Protein AF-A0A2U9B380-F1 (afdb_monomer_lite)

Organism: Scophthalmus maximus (NCBI:txid52904)

Sequence (89 aa):
MDDVTPGGAAGELHLRHHNYLVLILGLPLILVIILGNVLVCVSVLTHHSLKTATNYFIVSLAVADLLLAVMVLPLYVYSEVSVSDDVYS

Foldseek 3Di:
DDPPDVPPVVVVVVVVVVVVVCCVVVVVLVVLLVVLVVVLVVVVVVPDDDDCPVVSVVVSVVVSVVVVCVVVVVVVVCVVVVVVVVVVD

Radius of gyration: 21.13 Å; chains: 1; bounding box: 41×46×54 Å

Secondary structure (DSSP, 8-state):
-----TTHHHHHHHHHHHHHHHHHHHHHHHHHHHHHHHHHHHHHHTS--SS-HHHHHHHHHHHHHHHHHHHHHHHHHHHHHHHHHHHT-

pLDDT: mean 72.09, std 11.53, range [42.44, 86.44]

Structure (mmCIF, N/CA/C/O backbone):
data_AF-A0A2U9B380-F1
#
_entry.id   AF-A0A2U9B380-F1
#
loop_
_atom_site.group_PDB
_atom_site.id
_atom_site.type_symbol
_atom_site.label_atom_id
_atom_site.label_alt_id
_atom_site.label_comp_id
_atom_site.label_asym_id
_atom_site.label_entity_id
_atom_site.label_seq_id
_atom_site.pdbx_PDB_ins_code
_atom_site.Cartn_x
_atom_site.Cartn_y
_atom_site.Cartn_z
_atom_site.occupancy
_atom_site.B_iso_or_equiv
_atom_site.auth_seq_id
_atom_site.auth_comp_id
_atom_site.auth_asym_id
_atom_site.auth_atom_id
_atom_site.pdbx_PDB_model_num
ATOM 1 N N . MET A 1 1 ? 20.006 31.592 -31.913 1.00 54.88 1 MET A N 1
ATOM 2 C CA . MET A 1 1 ? 20.973 30.894 -31.037 1.00 54.88 1 MET A CA 1
ATOM 3 C C . MET A 1 1 ? 20.153 30.111 -30.046 1.00 54.88 1 MET A C 1
ATOM 5 O O . MET A 1 1 ? 19.859 30.551 -28.944 1.00 54.88 1 MET A O 1
ATOM 9 N N . ASP A 1 2 ? 19.699 28.994 -30.557 1.00 53.25 2 ASP A N 1
ATOM 10 C CA . ASP A 1 2 ? 18.744 28.065 -30.011 1.00 53.25 2 ASP A CA 1
ATOM 11 C C . ASP A 1 2 ? 19.630 26.881 -29.651 1.00 53.25 2 ASP A C 1
ATOM 13 O O . ASP A 1 2 ? 20.074 26.119 -30.505 1.00 53.25 2 ASP A O 1
ATOM 17 N N . ASP A 1 3 ? 20.023 26.847 -28.381 1.00 52.94 3 ASP A N 1
ATOM 18 C CA . ASP A 1 3 ? 20.690 25.700 -27.784 1.00 52.94 3 ASP A CA 1
ATOM 19 C C . ASP A 1 3 ? 19.653 24.576 -27.699 1.00 52.94 3 ASP A C 1
ATOM 21 O O . ASP A 1 3 ? 18.910 24.437 -26.729 1.00 52.94 3 ASP A O 1
ATOM 25 N N . VAL A 1 4 ? 19.509 23.832 -28.795 1.00 63.78 4 VAL A N 1
ATOM 26 C CA . VAL A 1 4 ? 18.648 22.652 -28.861 1.00 63.78 4 VAL A CA 1
ATOM 27 C C . VAL A 1 4 ? 19.487 21.461 -28.416 1.00 63.78 4 VAL A C 1
ATOM 29 O O . VAL A 1 4 ? 19.985 20.678 -29.221 1.00 63.78 4 VAL A O 1
ATOM 32 N N . THR A 1 5 ? 19.680 21.364 -27.103 1.00 65.88 5 THR A N 1
ATOM 33 C CA . THR A 1 5 ? 20.274 20.203 -26.439 1.00 65.88 5 THR A CA 1
ATOM 34 C C . THR A 1 5 ? 19.356 18.976 -26.636 1.00 65.88 5 THR A C 1
ATOM 36 O O . THR A 1 5 ? 18.239 18.959 -26.112 1.00 65.88 5 THR A O 1
ATOM 39 N N . PRO A 1 6 ? 19.784 17.903 -27.336 1.00 59.78 6 PRO A N 1
ATOM 40 C CA . PRO A 1 6 ? 18.950 16.724 -27.623 1.00 59.78 6 PRO A CA 1
ATOM 41 C C . PRO A 1 6 ? 18.726 15.790 -26.413 1.00 59.78 6 PRO A C 1
ATOM 43 O O . PRO A 1 6 ? 18.200 14.690 -26.564 1.00 59.78 6 PRO A O 1
ATOM 46 N N . GLY A 1 7 ? 19.102 16.212 -25.201 1.00 57.56 7 GLY A N 1
ATOM 47 C CA . GLY A 1 7 ? 18.920 15.451 -23.959 1.00 57.56 7 GLY A CA 1
ATOM 48 C C . GLY A 1 7 ? 17.562 15.641 -23.267 1.00 57.56 7 GLY A C 1
ATOM 49 O O . GLY A 1 7 ? 17.191 14.819 -22.433 1.00 57.56 7 GLY A O 1
ATOM 50 N N . GLY A 1 8 ? 16.799 16.690 -23.607 1.00 59.19 8 GLY A N 1
ATOM 51 C CA . GLY A 1 8 ? 15.528 17.004 -22.934 1.00 59.19 8 GLY A CA 1
ATOM 52 C C . GLY A 1 8 ? 14.388 16.034 -23.269 1.00 59.19 8 GLY A C 1
ATOM 53 O O . GLY A 1 8 ? 13.670 15.586 -22.380 1.00 59.19 8 GLY A O 1
ATOM 54 N N . ALA A 1 9 ? 14.262 15.638 -24.540 1.00 61.69 9 ALA A N 1
ATOM 55 C CA . ALA A 1 9 ? 13.156 14.793 -25.005 1.00 61.69 9 ALA A CA 1
ATOM 56 C C . ALA A 1 9 ? 13.239 13.341 -24.492 1.00 61.69 9 ALA A C 1
ATOM 58 O O . ALA A 1 9 ? 12.217 12.730 -24.179 1.00 61.69 9 ALA A O 1
ATOM 59 N N . ALA A 1 10 ? 14.453 12.794 -24.360 1.00 61.09 10 ALA A N 1
ATOM 60 C CA . ALA A 1 10 ? 14.666 11.451 -23.819 1.00 61.09 10 ALA A CA 1
ATOM 61 C C . ALA A 1 10 ? 14.357 11.380 -22.309 1.00 61.09 10 ALA A C 1
ATOM 63 O O . ALA A 1 10 ? 13.788 10.392 -21.841 1.00 61.09 10 ALA A O 1
ATOM 64 N N . GLY A 1 11 ? 14.672 12.444 -21.558 1.00 59.78 11 GLY A N 1
ATOM 65 C CA . GLY A 1 11 ? 14.349 12.553 -20.132 1.00 59.78 11 GLY A CA 1
ATOM 66 C C . GLY A 1 11 ? 12.847 12.693 -19.861 1.00 59.78 11 GLY A C 1
ATOM 67 O O . GLY A 1 11 ? 12.328 12.071 -18.934 1.00 59.78 11 GLY A O 1
ATOM 68 N N . GLU A 1 12 ? 12.125 13.438 -20.704 1.00 61.59 12 GLU A N 1
ATOM 69 C CA . GLU A 1 12 ? 10.670 13.597 -20.569 1.00 61.59 12 GLU A CA 1
ATOM 70 C C . GLU A 1 12 ? 9.897 12.303 -20.855 1.00 61.59 12 GLU A C 1
ATOM 72 O O . GLU A 1 12 ? 8.946 11.986 -20.136 1.00 61.59 12 GLU A O 1
ATOM 77 N N . LEU A 1 13 ? 10.317 11.515 -21.853 1.00 64.19 13 LEU A N 1
ATOM 78 C CA . LEU A 1 13 ? 9.674 10.232 -22.153 1.00 64.19 13 LEU A CA 1
ATOM 79 C C . LEU A 1 13 ? 9.907 9.207 -21.030 1.00 64.19 13 LEU A C 1
ATOM 81 O O . LEU A 1 13 ? 8.992 8.462 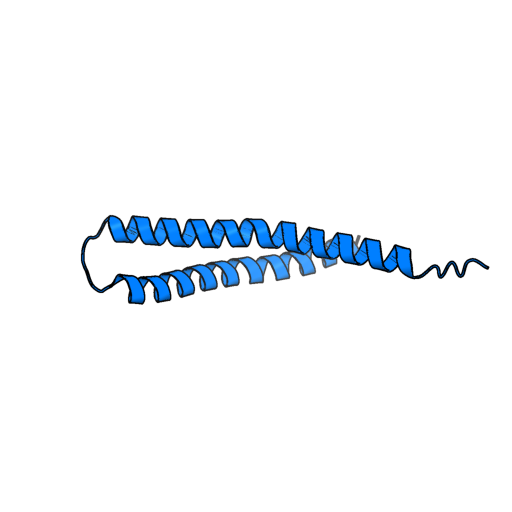-20.675 1.00 64.19 13 LEU A O 1
ATOM 85 N N . HIS A 1 14 ? 11.105 9.205 -20.435 1.00 62.75 14 HIS A N 1
ATOM 86 C CA . HIS A 1 14 ? 11.452 8.315 -19.327 1.00 62.75 14 HIS A CA 1
ATOM 87 C C . HIS A 1 14 ? 10.688 8.675 -18.043 1.00 62.75 14 HIS A C 1
ATOM 89 O O . HIS A 1 14 ? 10.147 7.783 -17.388 1.00 62.75 14 HIS A O 1
ATOM 95 N N . LEU A 1 15 ? 10.536 9.970 -17.724 1.00 66.88 15 LEU A N 1
ATOM 96 C CA . LEU A 1 15 ? 9.666 10.401 -16.621 1.00 66.88 15 LEU A CA 1
ATOM 97 C C . LEU A 1 15 ? 8.195 10.085 -16.879 1.00 66.88 15 LEU A C 1
ATOM 99 O O . LEU A 1 15 ? 7.477 9.709 -15.953 1.00 66.88 15 LEU A O 1
ATOM 103 N N . ARG A 1 16 ? 7.735 10.208 -18.129 1.00 69.00 16 ARG A N 1
ATOM 104 C CA . ARG A 1 16 ? 6.361 9.853 -18.499 1.00 69.00 16 ARG A CA 1
ATOM 105 C C . ARG A 1 16 ? 6.098 8.371 -18.305 1.00 69.00 16 ARG A C 1
ATOM 107 O O . ARG A 1 16 ? 5.071 8.036 -17.722 1.00 69.00 16 ARG A O 1
ATOM 114 N N . HIS A 1 17 ? 7.022 7.511 -18.725 1.00 68.19 17 HIS A N 1
ATOM 115 C CA . HIS A 1 17 ? 6.909 6.070 -18.517 1.00 68.19 17 HIS A CA 1
ATOM 116 C C . HIS A 1 17 ? 6.937 5.718 -17.028 1.00 68.19 17 HIS A C 1
ATOM 118 O O . HIS A 1 17 ? 6.067 4.993 -16.555 1.00 68.19 17 HIS A O 1
ATOM 124 N N . HIS A 1 18 ? 7.870 6.297 -16.268 1.00 72.44 18 HIS A N 1
ATOM 125 C CA . HIS A 1 18 ? 7.998 6.034 -14.838 1.00 72.44 18 HIS A CA 1
ATOM 126 C C . HIS A 1 18 ? 6.751 6.471 -14.054 1.00 72.44 18 HIS A C 1
ATOM 128 O O . HIS A 1 18 ? 6.213 5.690 -13.272 1.00 72.44 18 HIS A O 1
ATOM 134 N N . ASN A 1 19 ? 6.210 7.665 -14.324 1.00 81.19 19 ASN A N 1
ATOM 135 C CA . ASN A 1 19 ? 4.951 8.107 -13.719 1.00 81.19 19 ASN A CA 1
ATOM 136 C C . ASN A 1 19 ? 3.771 7.217 -14.115 1.00 81.19 19 ASN A C 1
ATOM 138 O O . ASN A 1 19 ? 2.887 6.985 -13.292 1.00 81.19 19 ASN A O 1
ATOM 142 N N . TYR A 1 20 ? 3.739 6.732 -15.358 1.00 83.81 20 TYR A N 1
ATOM 143 C CA . TYR A 1 20 ? 2.676 5.841 -15.812 1.00 83.81 20 TYR A CA 1
ATOM 144 C C . TYR A 1 20 ? 2.727 4.502 -15.070 1.00 83.81 20 TYR A C 1
ATOM 146 O O . TYR A 1 20 ? 1.692 4.035 -14.604 1.00 83.81 20 TYR A O 1
ATOM 154 N N . LEU A 1 21 ? 3.922 3.934 -14.873 1.00 80.62 21 LEU A N 1
ATOM 155 C CA . LEU A 1 21 ? 4.113 2.709 -14.092 1.00 80.62 21 LEU A CA 1
ATOM 156 C C . LEU A 1 21 ? 3.754 2.904 -12.616 1.00 80.62 21 LEU A C 1
ATOM 158 O O . LEU A 1 21 ? 3.039 2.081 -12.050 1.00 80.62 21 LEU A O 1
ATOM 162 N N . VAL A 1 22 ? 4.178 4.014 -12.004 1.00 82.81 22 VAL A N 1
ATOM 163 C CA . VAL A 1 22 ? 3.818 4.351 -10.616 1.00 82.81 22 VAL A CA 1
ATOM 164 C C . VAL A 1 22 ? 2.304 4.500 -10.464 1.00 82.81 22 VAL A C 1
ATOM 166 O 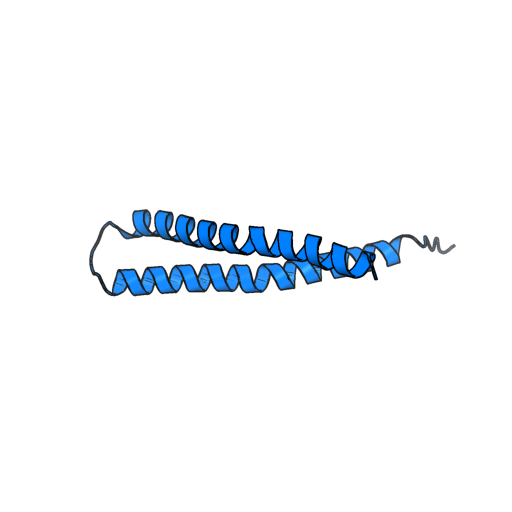O . VAL A 1 22 ? 1.739 4.067 -9.464 1.00 82.81 22 VAL A O 1
ATOM 169 N N . LEU A 1 23 ? 1.625 5.062 -11.463 1.00 86.44 23 LEU A N 1
ATOM 170 C CA . LEU A 1 23 ? 0.175 5.207 -11.447 1.00 86.44 23 LEU A CA 1
ATOM 171 C C . LEU A 1 23 ? -0.532 3.859 -11.637 1.00 86.44 23 LEU A C 1
ATOM 173 O O . LEU A 1 23 ? -1.469 3.563 -10.899 1.00 86.44 23 LEU A O 1
ATOM 177 N N . ILE A 1 24 ? -0.068 3.024 -12.571 1.00 83.06 24 ILE A N 1
ATOM 178 C CA . ILE A 1 24 ? -0.688 1.725 -12.867 1.00 83.06 24 ILE A CA 1
ATOM 179 C C . ILE A 1 24 ? -0.464 0.701 -11.750 1.00 83.06 24 ILE A C 1
ATOM 181 O O . ILE A 1 24 ? -1.355 -0.099 -11.482 1.00 83.06 24 ILE A O 1
ATOM 185 N N . LEU A 1 25 ? 0.686 0.751 -11.070 1.00 81.75 25 LEU A N 1
ATOM 186 C CA . LEU A 1 25 ? 1.002 -0.099 -9.921 1.00 81.75 25 LEU A CA 1
ATOM 187 C C . LEU A 1 25 ? 0.415 0.470 -8.619 1.00 81.75 25 LEU A C 1
ATOM 189 O O . LEU A 1 25 ? -0.065 -0.279 -7.773 1.00 81.75 25 LEU A O 1
ATOM 193 N N . GLY A 1 26 ? 0.413 1.796 -8.457 1.00 83.44 26 GLY A N 1
ATOM 194 C CA . GLY A 1 26 ? -0.078 2.470 -7.255 1.00 83.44 26 GLY A CA 1
ATOM 195 C C . GLY A 1 26 ? -1.602 2.467 -7.125 1.00 83.44 26 GLY A C 1
ATOM 196 O O . GLY A 1 26 ? -2.118 2.295 -6.022 1.00 83.44 26 GLY A O 1
ATOM 197 N N . LEU A 1 27 ? -2.340 2.604 -8.233 1.00 85.38 27 LEU A N 1
ATOM 198 C CA . LEU A 1 27 ? -3.808 2.618 -8.238 1.00 85.38 27 LEU A CA 1
ATOM 199 C C . LEU A 1 27 ? -4.453 1.339 -7.653 1.00 85.38 27 LEU A C 1
ATOM 201 O O . LEU A 1 27 ? -5.310 1.474 -6.774 1.00 85.38 27 LEU A O 1
ATOM 205 N N . PRO A 1 28 ? -4.078 0.108 -8.065 1.00 82.69 28 PRO A N 1
ATOM 206 C CA . PRO A 1 28 ? -4.628 -1.108 -7.469 1.00 82.69 28 PRO A CA 1
ATOM 207 C C . PRO A 1 28 ? -4.201 -1.270 -6.009 1.00 82.69 28 PRO A C 1
ATOM 209 O O . PRO A 1 28 ? -4.991 -1.735 -5.195 1.00 82.69 28 PRO A O 1
ATOM 212 N N . LEU A 1 29 ? -2.995 -0.829 -5.650 1.00 83.38 29 LEU A N 1
ATOM 213 C CA . LEU A 1 29 ? -2.463 -0.914 -4.292 1.00 83.38 29 LEU A CA 1
ATOM 214 C C . LEU A 1 29 ? -3.270 -0.024 -3.327 1.00 83.38 29 LEU A C 1
ATOM 216 O O . LEU A 1 29 ? -3.703 -0.482 -2.271 1.00 83.38 29 LEU A O 1
ATOM 220 N N . ILE A 1 30 ? -3.589 1.207 -3.743 1.00 84.81 30 ILE A N 1
ATOM 221 C CA . ILE A 1 30 ? -4.495 2.115 -3.021 1.00 84.81 30 ILE A CA 1
ATOM 222 C C . ILE A 1 30 ? -5.896 1.502 -2.886 1.00 84.81 30 ILE A C 1
ATOM 224 O O . ILE A 1 30 ? -6.473 1.529 -1.798 1.00 84.81 30 ILE A O 1
ATOM 228 N N . LEU A 1 31 ? -6.440 0.916 -3.960 1.00 85.31 31 LEU A N 1
ATOM 229 C CA . LEU A 1 31 ? -7.741 0.243 -3.911 1.00 85.31 31 LEU A CA 1
ATOM 230 C C . LEU A 1 31 ? -7.743 -0.935 -2.934 1.00 85.31 31 LEU A C 1
ATOM 232 O O . LEU A 1 31 ? -8.687 -1.054 -2.158 1.00 85.31 31 LEU A O 1
ATOM 236 N N . VAL A 1 32 ? -6.697 -1.765 -2.930 1.00 82.12 32 VAL A N 1
ATOM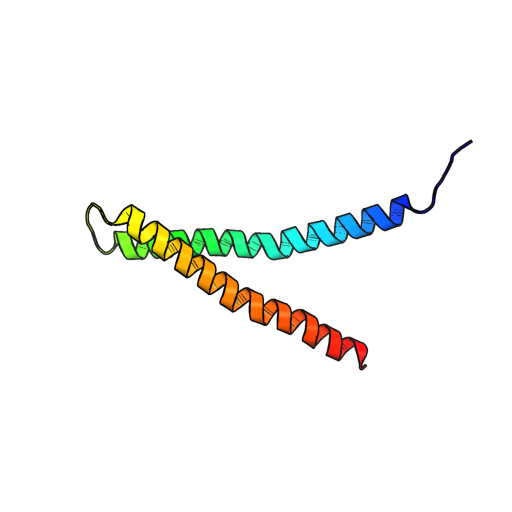 237 C CA . VAL A 1 32 ? -6.542 -2.902 -2.011 1.00 82.12 32 VAL A CA 1
ATOM 238 C C . VAL A 1 32 ? -6.409 -2.429 -0.566 1.00 82.12 32 VAL A C 1
ATOM 240 O O . VAL A 1 32 ? -7.033 -3.020 0.310 1.00 82.12 32 VAL A O 1
ATOM 243 N N . ILE A 1 33 ? -5.683 -1.338 -0.303 1.00 83.62 33 ILE A N 1
ATOM 244 C CA . ILE A 1 33 ? -5.602 -0.743 1.039 1.00 83.62 33 ILE A CA 1
ATOM 245 C C . ILE A 1 33 ? -6.991 -0.293 1.509 1.00 83.62 33 ILE A C 1
ATOM 247 O O . ILE A 1 33 ? -7.382 -0.564 2.646 1.00 83.62 33 ILE A O 1
ATOM 251 N N . ILE A 1 34 ? -7.762 0.378 0.650 1.00 84.25 34 ILE A N 1
ATOM 252 C CA . ILE A 1 34 ? -9.113 0.839 0.997 1.00 84.25 34 ILE A CA 1
ATOM 253 C C . ILE 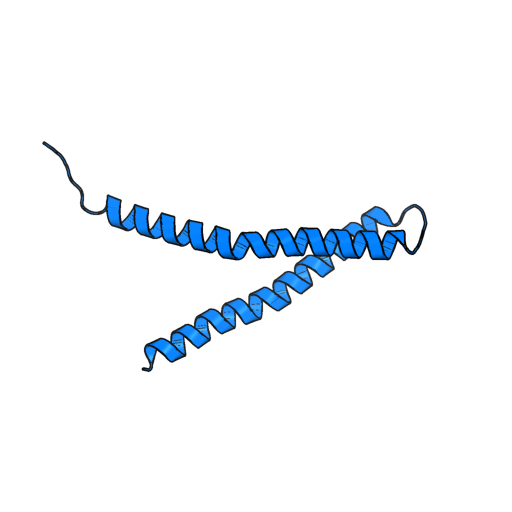A 1 34 ? -10.052 -0.359 1.202 1.00 84.25 34 ILE A C 1
ATOM 255 O O . ILE A 1 34 ? -10.735 -0.425 2.222 1.00 84.25 34 ILE A O 1
ATOM 259 N N . LEU A 1 35 ? -10.053 -1.332 0.285 1.00 83.88 35 LEU A N 1
ATOM 260 C CA . LEU A 1 35 ? -10.860 -2.554 0.376 1.00 83.88 35 LEU A CA 1
ATOM 261 C C . LEU A 1 35 ? -10.512 -3.388 1.609 1.00 83.88 35 LEU A C 1
ATOM 263 O O . LEU A 1 35 ? -11.418 -3.832 2.307 1.00 83.88 35 LEU A O 1
ATOM 267 N N . GLY A 1 36 ? -9.224 -3.564 1.901 1.00 80.38 36 GLY A N 1
ATOM 268 C CA . GLY A 1 36 ? -8.734 -4.272 3.080 1.00 80.38 36 GLY A CA 1
ATOM 269 C C . GLY A 1 36 ? -9.208 -3.604 4.366 1.00 80.38 36 GLY A C 1
ATOM 270 O O . GLY A 1 36 ? -9.760 -4.272 5.236 1.00 80.38 36 GLY A O 1
ATOM 271 N N . ASN A 1 37 ? -9.117 -2.273 4.440 1.00 80.06 37 ASN A N 1
ATOM 272 C CA . ASN A 1 37 ? -9.635 -1.516 5.577 1.00 80.06 37 ASN A CA 1
ATOM 273 C C . ASN A 1 37 ? -11.165 -1.608 5.705 1.00 80.06 37 ASN A C 1
ATOM 275 O O . ASN A 1 37 ? -11.666 -1.737 6.819 1.00 80.06 37 ASN A O 1
ATOM 279 N N . VAL A 1 38 ? -11.919 -1.583 4.599 1.00 80.44 38 VAL A N 1
ATOM 280 C CA . VAL A 1 38 ? -13.386 -1.726 4.623 1.00 80.44 38 VAL A CA 1
ATOM 281 C C . VAL A 1 38 ? -13.802 -3.143 5.018 1.00 80.44 38 VAL A C 1
ATOM 283 O O . VAL A 1 38 ? -14.687 -3.283 5.851 1.00 80.44 38 VAL A O 1
ATOM 286 N N . LEU A 1 39 ? -13.159 -4.188 4.491 1.00 80.00 39 LEU A N 1
ATOM 287 C CA . LEU A 1 39 ? -13.424 -5.589 4.846 1.00 80.00 39 LEU A CA 1
ATOM 288 C C . LEU A 1 39 ? -13.132 -5.864 6.320 1.00 80.00 39 LEU A C 1
ATOM 290 O O . LEU A 1 39 ? -13.944 -6.488 7.000 1.00 80.00 39 LEU A O 1
ATOM 294 N N . VAL A 1 40 ? -12.013 -5.345 6.825 1.00 72.88 40 VAL A N 1
ATOM 295 C CA . VAL A 1 40 ? -11.670 -5.382 8.248 1.00 72.88 40 VAL A CA 1
ATOM 296 C C . VAL A 1 40 ? -12.729 -4.641 9.064 1.00 72.88 40 VAL A C 1
ATOM 298 O O . VAL A 1 40 ? -13.250 -5.194 10.031 1.00 72.88 40 VAL A O 1
ATOM 301 N N . CYS A 1 41 ? -13.108 -3.429 8.654 1.00 72.25 41 CYS A N 1
ATOM 302 C CA . CYS A 1 41 ? -14.122 -2.640 9.346 1.00 72.25 41 CYS A CA 1
ATOM 303 C C . CYS A 1 41 ? -15.490 -3.346 9.347 1.00 72.25 41 CYS A C 1
ATOM 305 O O . CYS A 1 41 ? -16.123 -3.437 10.389 1.00 72.25 41 CYS A O 1
ATOM 307 N N . VAL A 1 42 ? -15.922 -3.935 8.229 1.00 72.50 42 VAL A N 1
ATOM 308 C CA . VAL A 1 42 ? -17.176 -4.701 8.106 1.00 72.50 42 VAL A CA 1
ATOM 309 C C . VAL A 1 42 ? -17.131 -5.988 8.936 1.00 72.50 42 VAL A C 1
ATOM 311 O O . VAL A 1 42 ? -18.085 -6.289 9.657 1.00 72.50 42 VAL A O 1
ATOM 314 N N . SER A 1 43 ? -16.016 -6.721 8.903 1.00 74.88 43 SER A N 1
ATOM 315 C CA . SER A 1 43 ? -15.802 -7.919 9.726 1.00 74.88 43 SER A CA 1
ATOM 316 C C . SER A 1 43 ? -15.867 -7.591 11.222 1.00 74.88 43 SER A C 1
ATOM 318 O O . SER A 1 43 ? -16.439 -8.351 12.003 1.00 74.88 43 SER A O 1
ATOM 320 N N . VAL A 1 44 ? -15.325 -6.436 11.618 1.00 64.81 44 VAL A N 1
ATOM 321 C CA . VAL A 1 44 ? -15.355 -5.925 12.996 1.00 64.81 44 VAL A CA 1
ATOM 322 C C . VAL A 1 44 ? -16.727 -5.404 13.389 1.00 64.81 44 VAL A C 1
ATOM 324 O O . VAL A 1 44 ? -17.194 -5.706 14.478 1.00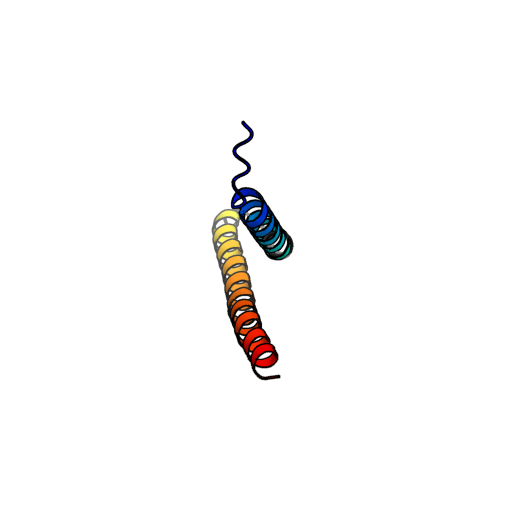 64.81 44 VAL A O 1
ATOM 327 N N . LEU A 1 45 ? -17.404 -4.641 12.532 1.00 61.69 45 LEU A N 1
ATOM 328 C CA . LEU A 1 45 ? -18.739 -4.108 12.820 1.00 61.69 45 LEU A CA 1
ATOM 329 C C . LEU A 1 45 ? -19.774 -5.228 12.969 1.00 61.69 45 LEU A C 1
ATOM 331 O O . LEU A 1 45 ? -20.737 -5.074 13.717 1.00 61.69 45 LEU A O 1
ATOM 335 N N . THR A 1 46 ? -19.533 -6.376 12.333 1.00 72.44 46 THR A N 1
ATOM 336 C CA . THR A 1 46 ? -20.323 -7.597 12.535 1.00 72.44 46 THR A CA 1
ATOM 337 C C . THR A 1 46 ? -20.134 -8.193 13.951 1.00 72.44 46 THR A C 1
ATOM 339 O O . THR A 1 46 ? -21.003 -8.925 14.414 1.00 72.44 46 THR A O 1
ATOM 342 N N . HIS A 1 47 ? -19.071 -7.830 14.692 1.00 56.91 47 HIS A N 1
ATOM 343 C CA . HIS A 1 47 ? -18.809 -8.209 16.094 1.00 56.91 47 HIS A CA 1
ATOM 344 C C . HIS A 1 47 ? -18.566 -6.973 16.992 1.00 56.91 47 HIS A C 1
ATOM 346 O O . HIS A 1 47 ? -17.450 -6.524 17.237 1.00 56.91 47 HIS A O 1
ATOM 352 N N . HIS A 1 48 ? -19.660 -6.423 17.502 1.00 50.22 48 HIS A N 1
ATOM 353 C CA . HIS A 1 48 ? -19.759 -5.241 18.362 1.00 50.22 48 HIS A CA 1
ATOM 354 C C . HIS A 1 48 ? -18.767 -5.145 19.558 1.00 50.22 48 HIS A C 1
ATOM 356 O O . HIS A 1 48 ? -18.624 -6.086 20.334 1.00 50.22 48 HIS A O 1
ATOM 362 N N . SER A 1 49 ? -18.256 -3.917 19.785 1.00 42.44 49 SER A N 1
ATOM 363 C CA . SER A 1 49 ? -18.148 -3.175 21.073 1.00 42.44 49 SER A CA 1
ATOM 364 C C . SER A 1 49 ? -16.765 -2.703 21.589 1.00 42.44 49 SER A C 1
ATOM 366 O O . SER A 1 49 ? -15.912 -3.483 21.990 1.00 42.44 49 SER A O 1
ATOM 368 N N . LEU A 1 50 ? -16.628 -1.364 21.616 1.00 53.44 50 LEU A N 1
ATOM 369 C CA . LEU A 1 50 ? -15.836 -0.442 22.458 1.00 53.44 50 LEU A CA 1
ATOM 370 C C . LEU A 1 50 ? -14.450 -0.879 23.017 1.00 53.44 50 LEU A C 1
ATOM 372 O O . LEU A 1 50 ? -14.357 -1.734 23.886 1.00 53.44 50 LEU A O 1
ATOM 376 N N . LYS A 1 51 ? -13.403 -0.113 22.630 1.00 51.50 51 LYS A N 1
ATOM 377 C CA . LYS A 1 51 ? -11.945 -0.138 22.968 1.00 51.50 51 LYS A CA 1
ATOM 378 C C . LYS A 1 51 ? -10.988 -0.833 21.985 1.00 51.50 51 LYS A C 1
ATOM 380 O O . LYS A 1 51 ? -9.800 -0.523 22.013 1.00 51.50 51 LYS A O 1
ATOM 385 N N . THR A 1 52 ? -11.465 -1.661 21.060 1.00 56.72 52 THR A N 1
ATOM 386 C CA . THR A 1 52 ? -10.573 -2.436 20.168 1.00 56.72 52 THR A CA 1
ATOM 387 C C . THR A 1 52 ? -10.243 -1.744 18.840 1.00 56.72 52 THR A C 1
ATOM 389 O O . THR A 1 52 ? -9.371 -2.223 18.129 1.00 56.72 52 THR A O 1
ATOM 392 N N . ALA A 1 53 ? -10.871 -0.608 18.504 1.00 57.62 53 ALA A N 1
ATOM 393 C CA . ALA A 1 53 ? -10.706 0.053 17.199 1.00 57.62 53 ALA A CA 1
ATOM 394 C C . ALA A 1 53 ? -9.240 0.391 16.855 1.00 57.62 53 ALA A C 1
ATOM 396 O O . ALA A 1 53 ? -8.796 0.112 15.747 1.00 57.62 53 ALA A O 1
ATOM 397 N N . THR A 1 54 ? -8.459 0.916 17.808 1.00 68.62 54 THR A N 1
ATOM 398 C CA . THR A 1 54 ? -7.031 1.224 17.592 1.00 68.62 54 THR A CA 1
ATOM 399 C C . THR A 1 54 ? -6.172 -0.036 17.460 1.00 68.62 54 THR A C 1
ATOM 401 O O . THR A 1 54 ? -5.330 -0.102 16.572 1.00 68.62 54 THR A O 1
ATOM 404 N N . ASN A 1 55 ? -6.395 -1.059 18.296 1.00 70.50 55 ASN A N 1
ATOM 405 C CA . ASN A 1 55 ? -5.679 -2.339 18.185 1.00 70.50 55 ASN A CA 1
ATOM 406 C C . ASN A 1 55 ? -5.983 -3.011 16.834 1.00 70.50 55 ASN A C 1
ATOM 408 O O . ASN A 1 55 ? -5.097 -3.518 16.156 1.00 70.50 55 ASN A O 1
ATOM 412 N N . TYR A 1 56 ? -7.235 -2.920 16.390 1.00 69.31 56 TYR A N 1
ATOM 413 C CA . TYR A 1 56 ? -7.653 -3.460 15.107 1.00 69.31 56 TYR A CA 1
ATOM 414 C C . TYR A 1 56 ? -7.144 -2.643 13.919 1.00 69.31 56 TYR A C 1
ATOM 416 O O . TYR A 1 56 ? -6.884 -3.219 12.874 1.00 69.31 56 TYR A O 1
ATOM 424 N N . PHE A 1 57 ? -6.948 -1.330 14.064 1.00 71.44 57 PHE A N 1
ATOM 425 C CA . PHE A 1 57 ? -6.308 -0.518 13.029 1.00 71.44 57 PHE A CA 1
ATOM 426 C C . PHE A 1 57 ? -4.858 -0.956 12.794 1.00 71.44 57 PHE A C 1
ATOM 428 O O . PHE A 1 57 ? -4.452 -1.115 11.648 1.00 71.44 57 PHE A O 1
ATOM 435 N N . ILE A 1 58 ? -4.104 -1.229 13.865 1.00 79.25 58 ILE A N 1
ATOM 436 C CA . ILE A 1 58 ? -2.729 -1.743 13.759 1.00 79.25 58 ILE A CA 1
ATOM 437 C C . ILE A 1 58 ? -2.722 -3.131 13.106 1.00 79.25 58 ILE A C 1
ATOM 439 O O . ILE A 1 58 ? -1.915 -3.378 12.214 1.00 79.25 58 ILE A O 1
ATOM 443 N N . VAL A 1 59 ? -3.647 -4.018 13.491 1.00 78.62 59 VAL A N 1
ATOM 444 C CA . VAL A 1 59 ? -3.784 -5.345 12.866 1.00 78.62 59 VAL A CA 1
ATOM 445 C C . VAL A 1 59 ? -4.234 -5.239 11.401 1.00 78.62 59 VAL A C 1
ATOM 447 O O . VAL A 1 59 ? -3.694 -5.946 10.562 1.00 78.62 59 VAL A O 1
ATOM 450 N N . SER A 1 60 ? -5.157 -4.332 11.062 1.00 80.06 60 SER A N 1
ATOM 451 C CA . SER A 1 60 ? -5.604 -4.053 9.685 1.00 80.06 60 SER A CA 1
ATOM 452 C C . SER A 1 60 ? -4.450 -3.576 8.818 1.00 80.06 60 SER A C 1
ATOM 454 O O . SER A 1 60 ? -4.259 -4.078 7.716 1.00 80.06 60 SER A O 1
ATOM 456 N N . LEU A 1 61 ? -3.651 -2.641 9.341 1.00 81.88 61 LEU A N 1
ATOM 457 C CA . LEU A 1 61 ? -2.465 -2.137 8.667 1.00 81.88 61 LEU A CA 1
ATOM 458 C C . LEU A 1 61 ? -1.446 -3.263 8.465 1.00 81.88 61 LEU A C 1
ATOM 460 O O . LEU A 1 61 ? -0.958 -3.420 7.356 1.00 81.88 61 LEU A O 1
ATOM 464 N N . ALA A 1 62 ? -1.199 -4.100 9.480 1.00 84.19 62 ALA A N 1
ATOM 465 C CA . ALA A 1 62 ? -0.303 -5.251 9.367 1.00 84.19 62 ALA A CA 1
ATOM 466 C C . ALA A 1 62 ? -0.801 -6.300 8.357 1.00 84.19 62 ALA A C 1
ATOM 468 O O . ALA A 1 62 ? -0.002 -6.854 7.611 1.00 84.19 62 ALA A O 1
ATOM 469 N N . VAL A 1 63 ? -2.109 -6.565 8.300 1.00 82.12 63 VAL A N 1
ATOM 470 C CA . VAL A 1 63 ? -2.711 -7.485 7.322 1.00 82.12 63 VAL A CA 1
ATOM 471 C C . VAL A 1 63 ? -2.653 -6.889 5.916 1.00 82.12 63 VAL A C 1
ATOM 473 O O . VAL A 1 63 ? -2.260 -7.589 4.991 1.00 82.12 63 VAL A O 1
ATOM 476 N N . ALA A 1 64 ? -2.983 -5.607 5.740 1.00 84.25 64 ALA A N 1
ATOM 477 C CA . ALA A 1 64 ? -2.875 -4.919 4.455 1.00 84.25 64 ALA A CA 1
ATOM 478 C C . ALA A 1 64 ? -1.427 -4.902 3.943 1.00 84.25 64 ALA A C 1
ATOM 480 O O . ALA A 1 64 ? -1.198 -5.169 2.766 1.00 84.25 64 ALA A O 1
ATOM 481 N N . ASP A 1 65 ? -0.462 -4.652 4.828 1.00 83.62 65 ASP A N 1
ATOM 482 C CA . ASP A 1 65 ? 0.966 -4.654 4.509 1.00 83.62 65 ASP A CA 1
ATOM 483 C C . ASP A 1 65 ? 1.479 -6.071 4.204 1.00 83.62 65 ASP A C 1
ATOM 485 O O . ASP A 1 65 ? 2.216 -6.272 3.243 1.00 83.62 65 ASP A O 1
ATOM 489 N N . LEU A 1 66 ? 1.004 -7.092 4.929 1.00 85.06 66 LEU A N 1
ATOM 490 C CA . LEU A 1 66 ? 1.330 -8.493 4.649 1.00 85.06 66 LEU A CA 1
ATOM 491 C C . LEU A 1 66 ? 0.731 -8.955 3.312 1.00 85.06 66 LEU A C 1
ATOM 493 O O . LEU A 1 66 ? 1.423 -9.615 2.540 1.00 85.06 66 LEU A O 1
ATOM 497 N N . LEU A 1 67 ? -0.514 -8.578 2.993 1.00 83.06 67 LEU A N 1
ATOM 498 C CA . LEU A 1 67 ? -1.113 -8.834 1.676 1.00 83.06 67 LEU A CA 1
ATOM 499 C C . LEU A 1 67 ? -0.357 -8.107 0.559 1.00 83.06 67 LEU A C 1
ATOM 501 O O . LEU A 1 67 ? -0.105 -8.713 -0.482 1.00 83.06 67 LEU A O 1
ATOM 505 N N . LEU A 1 68 ? 0.018 -6.840 0.775 1.00 83.62 68 LEU A N 1
ATOM 506 C CA . LEU A 1 68 ? 0.859 -6.076 -0.145 1.00 83.62 68 LEU A CA 1
ATOM 507 C C . LEU A 1 68 ? 2.166 -6.834 -0.376 1.00 83.62 68 LEU A C 1
ATOM 509 O O . LEU A 1 68 ? 2.449 -7.172 -1.517 1.00 83.62 68 LEU A O 1
ATOM 513 N N . ALA A 1 69 ? 2.925 -7.161 0.671 1.00 84.38 69 ALA A N 1
ATOM 514 C CA . ALA A 1 69 ? 4.215 -7.840 0.564 1.00 84.38 69 ALA A CA 1
ATOM 515 C C . ALA A 1 69 ? 4.101 -9.187 -0.166 1.00 84.38 69 ALA A C 1
ATOM 517 O O . ALA A 1 69 ? 4.893 -9.473 -1.065 1.00 84.38 69 ALA A O 1
ATOM 518 N N . VAL A 1 70 ? 3.080 -9.985 0.164 1.00 84.69 70 VAL A N 1
ATOM 519 C CA . VAL A 1 70 ? 2.809 -11.276 -0.485 1.00 84.69 70 VAL A CA 1
ATOM 520 C C . VAL A 1 70 ? 2.424 -11.118 -1.953 1.00 84.69 70 VAL A C 1
ATOM 522 O O . VAL A 1 70 ? 2.688 -12.031 -2.722 1.00 84.69 70 VAL A O 1
ATOM 525 N N . MET A 1 71 ? 1.825 -9.999 -2.366 1.00 83.38 71 MET A N 1
ATOM 526 C CA . MET A 1 71 ? 1.467 -9.754 -3.767 1.00 83.38 71 MET A CA 1
ATOM 527 C C . MET A 1 71 ? 2.596 -9.053 -4.546 1.00 83.38 71 MET A C 1
ATOM 529 O O . MET A 1 71 ? 2.827 -9.369 -5.710 1.00 83.38 71 MET A O 1
ATOM 533 N N . VAL A 1 72 ? 3.347 -8.150 -3.911 1.00 81.25 72 VAL A N 1
ATOM 534 C CA . VAL A 1 72 ? 4.467 -7.406 -4.511 1.00 81.25 72 VAL A CA 1
ATOM 535 C C . VAL A 1 72 ? 5.667 -8.297 -4.771 1.00 81.25 72 VAL A C 1
ATOM 537 O O . VAL A 1 72 ? 6.255 -8.193 -5.840 1.00 81.25 72 VAL A O 1
ATOM 540 N N . LEU A 1 73 ? 6.026 -9.175 -3.833 1.00 84.44 73 LEU A N 1
ATOM 541 C CA . LEU A 1 73 ? 7.166 -10.075 -3.999 1.00 84.44 73 LEU A CA 1
ATOM 542 C C . LEU A 1 73 ? 7.039 -10.953 -5.256 1.00 84.44 73 LEU A C 1
ATOM 544 O O . LEU A 1 73 ? 7.959 -10.939 -6.071 1.00 84.44 73 LEU A O 1
ATOM 548 N N . PRO A 1 74 ? 5.923 -11.669 -5.488 1.00 77.50 74 PRO A N 1
ATOM 549 C CA . PRO A 1 74 ? 5.754 -12.432 -6.709 1.00 77.50 74 PRO A CA 1
ATOM 550 C C . PRO A 1 74 ? 5.576 -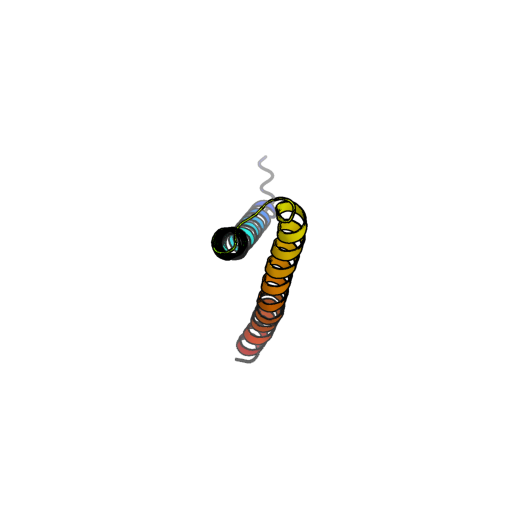11.530 -7.922 1.00 77.50 74 PRO A C 1
ATOM 552 O O . PRO A 1 74 ? 6.081 -11.903 -8.960 1.00 77.50 74 PRO A O 1
ATOM 555 N N . LEU A 1 75 ? 4.924 -10.362 -7.849 1.00 79.81 75 LEU A N 1
ATOM 556 C CA . LEU A 1 75 ? 4.839 -9.463 -9.013 1.00 79.81 75 LEU A CA 1
ATOM 557 C C . LEU A 1 75 ? 6.212 -8.950 -9.458 1.00 79.81 75 LEU A C 1
ATOM 559 O O . LEU A 1 75 ? 6.487 -8.900 -10.654 1.00 79.81 75 LEU A O 1
ATOM 563 N N . TYR A 1 76 ? 7.074 -8.610 -8.501 1.00 81.94 76 TYR A N 1
ATOM 564 C CA . TYR A 1 76 ? 8.460 -8.244 -8.756 1.00 81.94 76 TYR A CA 1
ATOM 565 C C . TYR A 1 76 ? 9.192 -9.403 -9.442 1.00 81.94 76 TYR A C 1
ATOM 567 O O . TYR A 1 76 ? 9.717 -9.215 -10.538 1.00 81.94 76 TYR A O 1
ATOM 575 N N . VAL A 1 77 ? 9.090 -10.612 -8.876 1.00 83.62 77 VAL A N 1
ATOM 576 C CA . VAL A 1 77 ? 9.658 -11.839 -9.458 1.00 83.62 77 VAL A CA 1
ATOM 577 C C . VAL A 1 77 ? 9.086 -12.147 -10.843 1.00 83.62 77 VAL A C 1
ATOM 579 O O . VAL A 1 77 ? 9.818 -12.444 -11.776 1.00 83.62 77 VAL A O 1
ATOM 582 N N . TYR A 1 78 ? 7.779 -12.030 -11.039 1.00 79.88 78 TYR A N 1
ATOM 583 C CA . TYR A 1 78 ? 7.157 -12.248 -12.339 1.00 79.88 78 TYR A CA 1
ATOM 584 C C . TYR A 1 78 ? 7.676 -11.244 -13.359 1.00 79.88 78 TYR A C 1
ATOM 586 O O . TYR A 1 78 ? 7.940 -11.650 -14.482 1.00 79.88 78 TYR A O 1
ATOM 594 N N . SER A 1 79 ? 7.868 -9.975 -12.991 1.00 77.94 79 SER A N 1
ATOM 595 C CA . SER A 1 79 ? 8.383 -8.959 -13.915 1.00 77.94 79 SER A CA 1
ATOM 596 C C . SER A 1 79 ? 9.826 -9.224 -14.357 1.00 77.94 79 SER A C 1
ATOM 598 O O . SER A 1 79 ? 10.140 -9.042 -15.528 1.00 77.94 79 SER A O 1
ATOM 600 N N . GLU A 1 80 ? 10.688 -9.711 -13.463 1.00 75.19 80 GLU A N 1
ATOM 601 C CA . GLU A 1 80 ? 12.080 -10.047 -13.799 1.00 75.19 80 GLU A CA 1
ATOM 602 C C . GLU A 1 80 ? 12.196 -11.384 -14.548 1.00 75.19 80 GLU A C 1
ATOM 604 O O . GLU A 1 80 ? 13.011 -11.517 -15.465 1.00 75.19 80 GLU A O 1
ATOM 609 N N . VAL A 1 81 ? 11.349 -12.362 -14.214 1.00 73.75 81 VAL A N 1
ATOM 610 C CA . VAL A 1 81 ? 11.352 -13.673 -14.876 1.00 73.75 81 VAL A CA 1
ATOM 611 C C . VAL A 1 81 ? 10.732 -13.575 -16.272 1.00 73.75 81 VAL A C 1
ATOM 613 O O . VAL A 1 81 ? 11.334 -14.062 -17.221 1.00 73.75 81 VAL A O 1
ATOM 616 N N . SER A 1 82 ? 9.601 -12.878 -16.441 1.00 67.88 82 SER A N 1
ATOM 617 C CA . SER A 1 82 ? 8.995 -12.696 -17.775 1.00 67.88 82 SER A CA 1
ATOM 618 C C . SER A 1 82 ? 9.864 -11.846 -18.710 1.00 67.88 82 SER A C 1
ATOM 620 O O . SER A 1 82 ? 9.963 -12.160 -19.890 1.00 67.88 82 SER A O 1
ATOM 622 N N . VAL A 1 83 ? 10.610 -10.869 -18.179 1.00 63.16 83 VAL A N 1
ATOM 623 C CA . VAL A 1 83 ? 11.672 -10.180 -18.937 1.00 63.16 83 VAL A CA 1
ATOM 624 C C . VAL A 1 83 ? 12.777 -11.140 -19.394 1.00 63.16 83 VAL A C 1
ATOM 626 O O . VAL A 1 83 ? 13.356 -10.944 -20.460 1.00 63.16 83 VAL A O 1
ATOM 629 N N . SER A 1 84 ? 13.091 -12.170 -18.607 1.00 58.19 84 SER A N 1
ATOM 630 C CA . SER A 1 84 ? 14.140 -13.135 -18.958 1.00 58.19 84 SER A CA 1
ATOM 631 C C . SER A 1 84 ? 13.696 -14.104 -20.058 1.00 58.19 84 SER A C 1
ATOM 633 O O . SER A 1 84 ? 14.533 -14.516 -20.861 1.00 58.19 84 SER A O 1
ATOM 635 N N . ASP A 1 85 ? 12.400 -14.416 -20.137 1.00 58.09 85 ASP A N 1
ATOM 636 C CA . ASP A 1 85 ? 11.833 -15.221 -21.225 1.00 58.09 85 ASP A CA 1
ATOM 637 C C . ASP A 1 85 ? 11.807 -14.448 -22.562 1.00 58.09 85 ASP A C 1
ATOM 639 O O . ASP A 1 85 ? 12.134 -15.023 -23.600 1.00 58.09 85 ASP A O 1
ATOM 643 N N . ASP A 1 86 ? 11.523 -13.138 -22.550 1.00 58.38 86 ASP A N 1
ATOM 644 C CA . ASP A 1 86 ? 11.535 -12.299 -23.765 1.00 58.38 86 ASP A CA 1
ATOM 645 C C . ASP A 1 86 ? 12.954 -12.038 -24.315 1.00 58.38 86 ASP A C 1
ATOM 647 O O . ASP A 1 86 ? 13.131 -11.838 -25.515 1.00 58.38 86 ASP A O 1
ATOM 651 N N . VAL A 1 87 ? 13.986 -12.041 -23.461 1.00 56.59 87 VAL A N 1
ATOM 652 C CA . VAL A 1 87 ? 15.390 -11.809 -23.866 1.00 56.59 87 VAL A CA 1
ATOM 653 C C . VAL A 1 87 ? 16.061 -13.078 -24.418 1.00 56.59 87 VAL A C 1
ATOM 655 O O . VAL A 1 87 ? 17.114 -12.987 -25.054 1.00 56.59 87 VAL A O 1
ATOM 658 N N . TYR A 1 88 ? 15.467 -14.258 -24.213 1.00 56.66 88 TYR A N 1
ATOM 659 C CA . TYR A 1 88 ? 15.982 -15.526 -24.747 1.00 56.66 88 TYR A CA 1
ATOM 660 C C . TYR A 1 88 ? 15.298 -15.977 -26.054 1.00 56.66 88 TYR A C 1
ATOM 662 O O . TYR A 1 88 ? 15.657 -17.038 -26.575 1.00 56.66 88 TYR A O 1
ATOM 670 N N . SER A 1 89 ? 14.354 -15.192 -26.600 1.00 48.84 89 SER A N 1
ATOM 671 C CA . SER A 1 89 ? 13.703 -15.459 -27.894 1.00 48.84 89 SER A CA 1
ATOM 672 C C . SER A 1 89 ? 14.127 -14.515 -29.016 1.00 48.84 89 SER A C 1
ATOM 674 O O . SER A 1 89 ? 14.486 -13.348 -28.756 1.00 48.84 89 SER A O 1
#

InterPro domains:
  IPR000276 G protein-coupled receptor, rhodopsin-like [PF00001] (36-82)
  IPR000276 G protein-coupled receptor, rhodopsin-like [PR00237] (21-45)
  IPR000276 G protein-coupled receptor, rhodopsin-like [PR00237] (54-75)
  IPR017452 GPCR, rhodopsin-like, 7TM [PS50262] (36-89)